Protein AF-A0A2D4G3H4-F1 (afdb_monomer)

Organism: Micrurus corallinus (NCBI:txid54390)

Secondary structure (DSSP, 8-state):
--TTS------PPPSSPPPEEEEEEEEETTEEEEEEEEEE------SEEEEEE--S---TT------EEEEEETTS-B--------------SS-----SGGGS--

Sequence (106 aa):
DLKGGLVQLEFPLASEPAFGTYKVVVQKDSERNIQHPFTVNEYALPKFEVVVKSPPVVTILDNELEVSACGKYTYGKPVPGLVGIRVCRKFSYFRSACYGEESKAI

Foldseek 3Di:
DCVPPDDDDDDDDDPDHDWDKDWDWDDDPPDDIDIDIDTDDDDDPDQKDKDKDWDPDDDLPDPDTDIDIWIAGPVGDTDDDDDDDDDDDDDDPDDPVPDDPSPDDD

pLDDT: mean 84.26, std 13.3, range [48.16, 96.81]

Solvent-accessible surface area (backbone atoms only — not comparable to full-atom values): 7730 Å² total; per-residue (Å²): 132,62,75,87,83,53,86,88,86,87,81,87,74,63,98,80,61,80,71,44,81,47,68,53,73,49,80,49,100,88,55,81,66,49,75,48,77,48,79,44,68,92,82,71,86,70,67,52,50,76,49,76,49,62,71,96,72,85,60,95,84,57,90,73,83,74,70,48,78,46,42,32,28,76,90,69,49,78,56,88,79,88,84,87,87,84,89,84,82,86,79,72,95,60,86,71,86,65,81,59,80,87,60,59,80,131

InterPro domains:
  IPR041555 Macroglobulin domain MG3 [PF17791] (42-92)
  IPR050473 Alpha-2-macroglobulin/Complement system [PTHR11412] (5-94)

Radius of gyration: 23.81 Å; Cα contacts (8 Å, |Δi|>4): 84; chains: 1; bounding box: 53×39×60 Å

Structure (mmCIF, N/CA/C/O backbone):
data_AF-A0A2D4G3H4-F1
#
_entry.id   AF-A0A2D4G3H4-F1
#
loop_
_atom_site.group_PDB
_atom_site.id
_atom_site.type_symbol
_atom_site.label_atom_id
_atom_site.label_alt_id
_atom_site.label_comp_id
_atom_site.label_asym_id
_atom_site.label_entity_id
_atom_site.label_seq_id
_atom_site.pdbx_PDB_ins_code
_atom_site.Cartn_x
_atom_site.Cartn_y
_atom_site.Cartn_z
_atom_site.occupancy
_atom_site.B_iso_or_equiv
_atom_site.auth_seq_id
_atom_site.auth_comp_id
_atom_site.auth_asym_id
_atom_site.auth_a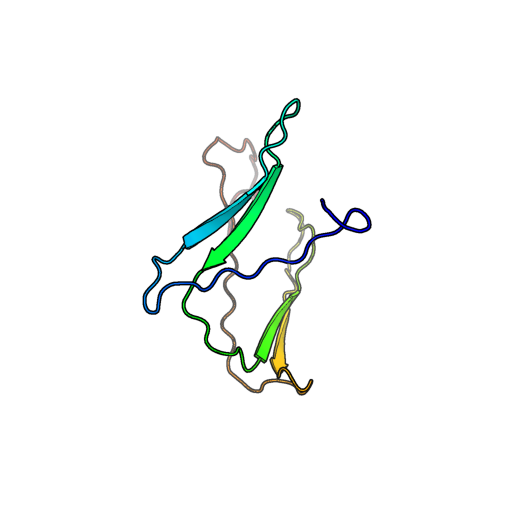tom_id
_atom_site.pdbx_PDB_model_num
ATOM 1 N N . ASP A 1 1 ? -11.755 -0.287 35.995 1.00 54.19 1 ASP A N 1
ATOM 2 C CA . ASP A 1 1 ? -10.777 -1.373 36.177 1.00 54.19 1 ASP A CA 1
ATOM 3 C C . ASP A 1 1 ? -10.578 -2.132 34.875 1.00 54.19 1 ASP A C 1
ATOM 5 O O . ASP A 1 1 ? -11.532 -2.715 34.369 1.00 54.19 1 ASP A O 1
ATOM 9 N N . LEU A 1 2 ? -9.369 -2.087 34.307 1.00 60.59 2 LEU A N 1
ATOM 10 C CA . LEU A 1 2 ? -8.983 -2.892 33.140 1.00 60.59 2 LEU A CA 1
ATOM 11 C C . LEU A 1 2 ? -8.719 -4.321 33.632 1.00 60.59 2 LEU A C 1
ATOM 13 O O . LEU A 1 2 ? -7.598 -4.643 34.027 1.00 60.59 2 LEU A O 1
ATOM 17 N N . LYS A 1 3 ? -9.753 -5.168 33.698 1.00 66.75 3 LYS A N 1
ATOM 18 C CA . LYS A 1 3 ? -9.599 -6.549 34.183 1.00 66.75 3 LYS A CA 1
ATOM 19 C C . LYS A 1 3 ? -8.587 -7.299 33.298 1.00 66.75 3 LYS A C 1
ATOM 21 O O . LYS A 1 3 ? -8.910 -7.666 32.177 1.00 66.75 3 LYS A O 1
ATOM 26 N N . GLY A 1 4 ? -7.366 -7.510 33.801 1.00 81.19 4 GLY A N 1
ATOM 27 C CA . GLY A 1 4 ? -6.297 -8.249 33.112 1.00 81.19 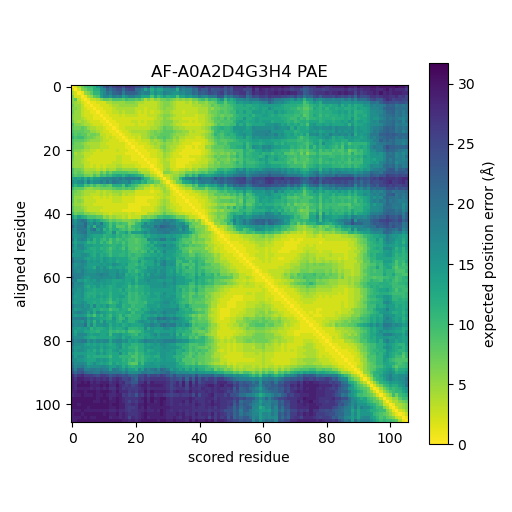4 GLY A CA 1
ATOM 28 C C . GLY A 1 4 ? -5.342 -7.419 32.239 1.00 81.19 4 GLY A C 1
ATOM 29 O O . GLY A 1 4 ? -4.590 -8.005 31.469 1.00 81.19 4 GLY A O 1
ATOM 30 N N . GLY A 1 5 ? -5.350 -6.081 32.333 1.00 86.56 5 GLY A N 1
ATOM 31 C CA . GLY A 1 5 ? -4.416 -5.217 31.583 1.00 86.56 5 GLY A CA 1
ATOM 32 C C . GLY A 1 5 ? -4.753 -5.027 30.096 1.00 86.56 5 GLY A C 1
ATOM 33 O O . GLY A 1 5 ? -4.003 -4.374 29.374 1.00 86.56 5 GLY A O 1
ATOM 34 N N . LEU A 1 6 ? -5.895 -5.553 29.651 1.00 89.62 6 LEU A N 1
ATOM 35 C CA . LEU A 1 6 ? -6.449 -5.391 28.310 1.00 89.62 6 LEU A CA 1
ATOM 36 C C . LEU A 1 6 ? -7.885 -4.867 28.427 1.00 89.62 6 LEU A C 1
ATOM 38 O O . LEU A 1 6 ? -8.626 -5.258 29.328 1.00 89.62 6 LEU A O 1
ATOM 42 N N . VAL A 1 7 ? -8.293 -4.010 27.493 1.00 90.50 7 VAL A N 1
ATOM 43 C CA . VAL A 1 7 ? -9.698 -3.642 27.299 1.00 90.50 7 VAL A CA 1
ATOM 44 C C . VAL A 1 7 ? -10.034 -3.662 25.823 1.00 90.50 7 VAL A C 1
ATOM 46 O O . VAL A 1 7 ? -9.239 -3.235 24.989 1.00 90.50 7 VAL A O 1
ATOM 49 N N . GLN A 1 8 ? -11.229 -4.152 25.521 1.00 91.31 8 GLN A N 1
ATOM 50 C CA . GLN A 1 8 ? -11.821 -4.098 24.198 1.00 91.31 8 GLN A CA 1
ATOM 51 C C . GLN A 1 8 ? -13.015 -3.148 24.256 1.00 91.31 8 GLN A C 1
ATOM 53 O O . GLN A 1 8 ? -13.852 -3.257 25.151 1.00 91.31 8 GLN A O 1
ATOM 58 N N . LEU A 1 9 ? -13.054 -2.194 23.329 1.00 92.38 9 LEU A N 1
ATOM 59 C CA . LEU A 1 9 ? -14.100 -1.184 23.210 1.00 92.38 9 LEU A CA 1
ATOM 60 C C . LEU A 1 9 ? -14.655 -1.208 21.786 1.00 92.38 9 LEU A C 1
ATOM 62 O O . LEU A 1 9 ? -13.945 -1.573 20.849 1.00 92.38 9 LEU A O 1
ATOM 66 N N . GLU A 1 10 ? -15.899 -0.772 21.632 1.00 94.56 10 GLU A N 1
ATOM 67 C CA . GLU A 1 10 ? -16.563 -0.630 20.339 1.00 94.56 10 GLU A CA 1
ATOM 68 C C . GLU A 1 10 ? -16.949 0.833 20.123 1.00 94.56 10 GLU A C 1
ATOM 70 O O . GLU A 1 10 ? -17.411 1.511 21.042 1.00 94.56 10 GLU A O 1
ATOM 75 N N . PHE A 1 11 ? -16.744 1.329 18.904 1.00 93.88 11 PHE A N 1
ATOM 76 C CA . PHE A 1 11 ? -17.111 2.685 18.511 1.00 93.88 11 PHE A CA 1
ATOM 77 C C . PHE A 1 11 ? -17.716 2.656 17.102 1.00 93.88 11 PHE A C 1
ATOM 79 O O . PHE A 1 11 ? -16.974 2.478 16.131 1.00 93.88 11 PHE A O 1
ATOM 86 N N . PRO A 1 12 ? -19.047 2.791 16.961 1.00 94.75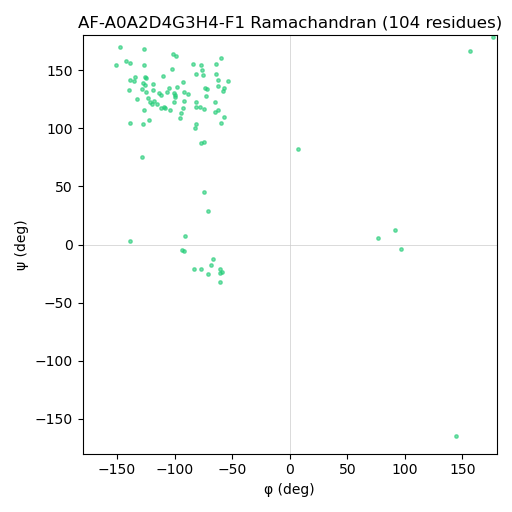 12 PRO A N 1
ATOM 87 C CA . PRO A 1 12 ? -19.679 2.840 15.651 1.00 94.75 12 PRO A CA 1
ATOM 88 C C . PRO A 1 12 ? -19.361 4.172 14.959 1.00 94.75 12 PRO A C 1
ATOM 90 O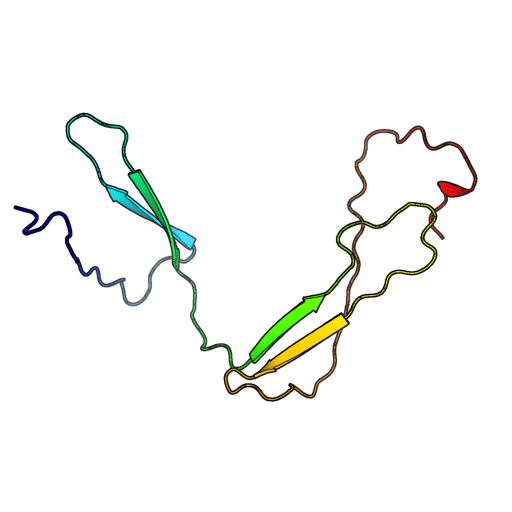 O . PRO A 1 12 ? -19.479 5.242 15.556 1.00 94.75 12 PRO A O 1
ATOM 93 N N . LEU A 1 13 ? -18.981 4.111 13.682 1.00 92.75 13 LEU A N 1
ATOM 94 C CA . LEU A 1 13 ? -18.899 5.302 12.836 1.00 92.75 13 LEU A CA 1
ATOM 95 C C . LEU A 1 13 ? -20.308 5.729 12.399 1.00 92.75 13 LEU A C 1
ATOM 97 O O . LEU A 1 13 ? -21.225 4.909 12.333 1.00 92.75 13 LEU A O 1
ATOM 101 N N . ALA A 1 14 ? -20.477 7.018 12.093 1.00 92.44 14 ALA A N 1
ATOM 102 C CA . ALA A 1 14 ? -21.706 7.522 11.482 1.00 92.44 14 ALA A CA 1
ATOM 103 C C . ALA A 1 14 ? -21.970 6.834 10.128 1.00 92.44 14 ALA A C 1
ATOM 105 O O . ALA A 1 14 ? -21.043 6.312 9.511 1.00 92.44 14 ALA A O 1
ATOM 106 N N . SER A 1 15 ? -23.217 6.874 9.645 1.00 89.81 15 SER A N 1
ATOM 107 C CA . SER A 1 15 ? -23.584 6.334 8.324 1.00 89.81 15 SER A CA 1
ATOM 108 C C . SER A 1 15 ? -22.848 7.027 7.173 1.00 89.81 15 SER A C 1
ATOM 110 O O . SER A 1 15 ? -22.535 6.389 6.175 1.00 89.81 15 SER A O 1
ATOM 112 N N . GLU A 1 16 ? -22.543 8.316 7.338 1.00 89.69 16 GLU A N 1
ATOM 113 C CA . GLU A 1 16 ? -21.793 9.143 6.387 1.00 89.69 16 GLU A CA 1
ATOM 114 C C . GLU A 1 16 ? -20.630 9.837 7.119 1.00 89.69 16 GLU A C 1
ATOM 116 O O . GLU A 1 16 ? -20.720 11.014 7.480 1.00 89.69 16 GLU A O 1
ATOM 121 N N . PRO A 1 17 ? -19.543 9.111 7.439 1.00 90.12 17 PRO A N 1
ATOM 122 C CA . PRO A 1 17 ? -18.395 9.704 8.101 1.00 90.12 17 PRO A CA 1
ATOM 123 C C . PRO A 1 17 ? -17.571 10.519 7.097 1.00 90.12 17 PRO A C 1
ATOM 125 O O . PRO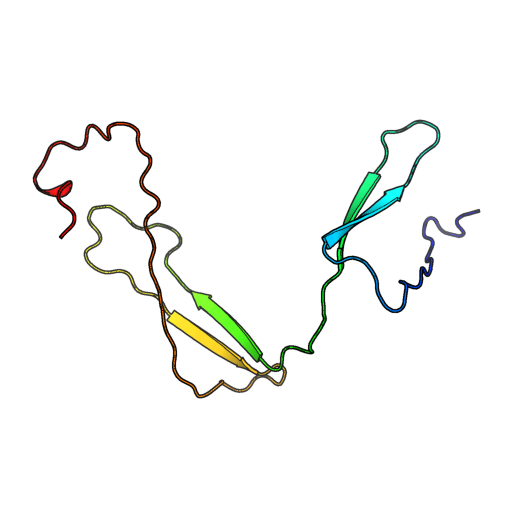 A 1 17 ? -17.484 10.180 5.916 1.00 90.12 17 PRO A O 1
ATOM 128 N N . ALA A 1 18 ? -16.906 11.573 7.570 1.00 93.69 18 ALA A N 1
ATOM 129 C CA . ALA A 1 18 ? -15.925 12.269 6.747 1.00 93.69 18 ALA A CA 1
ATOM 130 C C . ALA A 1 18 ? -14.776 11.314 6.382 1.00 93.69 18 ALA A C 1
ATOM 132 O O . ALA A 1 18 ? -14.275 10.573 7.225 1.00 93.69 18 ALA A O 1
ATOM 133 N N . PHE A 1 19 ? -14.335 11.323 5.128 1.00 93.69 19 PHE A N 1
ATOM 134 C CA . PHE A 1 19 ? -13.184 10.519 4.731 1.00 93.69 19 PHE A CA 1
ATOM 135 C C . PHE A 1 19 ? -11.878 11.141 5.220 1.00 93.69 19 PHE A C 1
ATOM 137 O O . PHE A 1 19 ? -11.721 12.362 5.253 1.00 93.69 19 PHE A O 1
ATOM 144 N N . GLY A 1 20 ? -10.917 10.290 5.566 1.00 94.12 20 GLY A N 1
ATOM 145 C CA . GLY A 1 20 ? -9.586 10.714 5.972 1.00 94.12 20 GLY A CA 1
ATOM 146 C C . GLY A 1 20 ? -8.971 9.843 7.057 1.00 94.12 20 GLY A C 1
ATOM 147 O O . GLY A 1 20 ? -9.410 8.727 7.333 1.00 94.12 20 GLY A O 1
ATOM 148 N N . THR A 1 21 ? -7.915 10.369 7.671 1.00 96.56 21 THR A N 1
ATOM 149 C CA . THR A 1 21 ? -7.177 9.682 8.732 1.00 96.56 21 THR A CA 1
ATOM 150 C C . THR A 1 21 ? -7.730 10.063 10.097 1.00 96.56 21 THR A C 1
ATOM 152 O O . THR A 1 21 ? -7.624 11.209 10.531 1.00 96.56 21 THR A O 1
ATOM 155 N N . TYR A 1 22 ? -8.249 9.068 10.801 1.00 96.19 22 TYR A N 1
ATOM 156 C CA . TYR A 1 22 ? -8.702 9.154 12.181 1.00 96.19 22 TYR A CA 1
ATOM 157 C C . TYR A 1 22 ? -7.620 8.614 13.112 1.00 96.19 22 TYR A C 1
ATOM 159 O O . TYR A 1 22 ? -6.691 7.927 12.683 1.00 96.19 22 TYR A O 1
ATOM 167 N N . LYS A 1 23 ? -7.707 8.939 14.403 1.00 96.00 23 LYS A N 1
ATOM 168 C CA . LYS A 1 23 ? -6.755 8.460 15.409 1.00 96.00 23 LYS A CA 1
ATOM 169 C C . LYS A 1 23 ? -7.475 8.092 16.693 1.00 96.00 23 LYS A C 1
ATOM 171 O O . LYS A 1 23 ? -8.251 8.889 17.212 1.00 96.00 23 LYS A O 1
ATOM 176 N N . VAL A 1 24 ? -7.154 6.924 17.234 1.00 95.56 24 VAL A N 1
ATOM 177 C CA . VAL A 1 24 ? -7.486 6.574 18.616 1.00 95.56 24 VAL A CA 1
ATOM 178 C C . VAL A 1 24 ? -6.425 7.202 19.509 1.00 95.56 24 VAL A C 1
ATOM 180 O O . VAL A 1 24 ? -5.236 6.949 19.313 1.00 95.56 24 VAL A O 1
ATOM 183 N N . VAL A 1 25 ? -6.841 8.038 20.460 1.00 94.06 25 VAL A N 1
ATOM 184 C CA . VAL A 1 25 ? -5.937 8.721 21.393 1.00 94.06 25 VAL A CA 1
ATOM 185 C C . VAL A 1 25 ? -6.219 8.235 22.803 1.00 94.06 25 VAL A C 1
ATOM 187 O O . VAL A 1 25 ? -7.326 8.400 23.306 1.00 94.06 25 VAL A O 1
ATOM 190 N N . VAL A 1 26 ? -5.205 7.663 23.446 1.00 91.94 26 VAL A N 1
ATOM 191 C CA . VAL A 1 26 ? -5.270 7.245 24.846 1.00 91.94 26 VAL A CA 1
ATOM 192 C C . VAL A 1 26 ? -4.502 8.260 25.675 1.00 91.94 26 VAL A C 1
ATOM 194 O O . VAL A 1 26 ? -3.290 8.427 25.502 1.00 91.94 26 VAL A O 1
ATOM 197 N N . GLN A 1 27 ? -5.224 8.953 26.553 1.00 89.62 27 GLN A N 1
ATOM 198 C CA . GLN A 1 27 ? -4.637 9.848 27.542 1.00 89.62 27 GLN A CA 1
ATOM 199 C C . GLN A 1 27 ? -4.308 9.038 28.793 1.00 89.62 27 GLN A C 1
ATOM 201 O O . GLN A 1 27 ? -5.144 8.278 29.278 1.00 89.62 27 GLN A O 1
ATOM 206 N N . LYS A 1 28 ? -3.079 9.176 29.282 1.00 85.69 28 LYS A N 1
ATOM 207 C CA . LYS A 1 28 ? -2.633 8.592 30.547 1.00 85.69 28 LYS A CA 1
ATOM 208 C C . LYS A 1 28 ? -2.414 9.722 31.544 1.00 85.69 28 LYS A C 1
ATOM 210 O O . LYS A 1 28 ? -1.910 10.771 31.158 1.00 85.69 28 LYS A O 1
ATOM 215 N N . ASP A 1 29 ? -2.713 9.479 32.815 1.00 79.81 29 ASP A N 1
ATOM 216 C CA . ASP A 1 29 ? -2.695 10.512 33.862 1.00 79.81 29 ASP A CA 1
ATOM 217 C C . ASP A 1 29 ? -1.321 11.171 34.085 1.00 79.81 29 ASP A C 1
ATOM 219 O O . ASP A 1 29 ? -1.236 12.259 34.649 1.00 79.81 29 ASP A O 1
ATOM 223 N N . SER A 1 30 ? -0.223 10.526 33.680 1.00 71.69 30 SER A N 1
ATOM 224 C CA . SER A 1 30 ? 1.145 10.988 33.986 1.00 71.69 30 SER A CA 1
ATOM 225 C C . SER A 1 30 ? 2.128 10.860 32.818 1.00 71.69 30 SER A C 1
ATOM 227 O O . SER A 1 30 ? 3.312 11.152 32.971 1.00 71.69 30 SER A O 1
ATOM 229 N N . GLU A 1 31 ? 1.664 10.423 31.647 1.00 79.12 31 GLU A N 1
ATOM 230 C CA . GLU A 1 31 ? 2.512 10.134 30.485 1.00 79.12 31 GLU A CA 1
ATOM 231 C C . GLU A 1 31 ? 2.032 10.876 29.235 1.00 79.12 31 GLU A C 1
ATOM 233 O O . GLU A 1 31 ? 0.937 11.431 29.177 1.00 79.12 31 GLU A O 1
ATOM 238 N N . ARG A 1 32 ? 2.869 10.870 28.191 1.00 84.56 32 ARG A N 1
ATOM 239 C CA . ARG A 1 32 ? 2.479 11.382 26.876 1.00 84.56 32 ARG A CA 1
ATOM 240 C C . ARG A 1 32 ? 1.322 10.557 26.311 1.00 84.56 32 ARG A C 1
ATOM 242 O O . ARG A 1 32 ? 1.318 9.331 26.405 1.00 84.56 32 ARG A O 1
ATOM 249 N N . ASN A 1 33 ? 0.394 11.240 25.645 1.00 88.88 33 ASN A N 1
ATOM 250 C CA . ASN A 1 33 ? -0.695 10.597 24.917 1.00 88.88 33 ASN A CA 1
ATOM 251 C C . ASN A 1 33 ? -0.148 9.629 23.863 1.00 88.88 33 ASN A C 1
ATOM 253 O O . ASN A 1 33 ? 0.739 9.985 23.082 1.00 88.88 33 ASN A O 1
ATOM 257 N N . ILE A 1 34 ? -0.734 8.436 23.797 1.00 91.69 34 ILE A N 1
ATOM 258 C CA . ILE A 1 34 ? -0.433 7.440 22.765 1.00 91.69 34 ILE A CA 1
ATOM 259 C C . ILE A 1 34 ? -1.508 7.547 21.685 1.00 91.69 34 ILE A C 1
ATOM 261 O O . ILE A 1 34 ? -2.693 7.673 21.995 1.00 91.69 34 ILE A O 1
ATOM 265 N N . GLN A 1 35 ? -1.099 7.529 20.415 1.00 94.31 35 GLN A N 1
ATOM 266 C CA . GLN A 1 35 ? -2.002 7.670 19.273 1.00 94.31 35 GLN A CA 1
ATOM 267 C C . GLN A 1 35 ? -1.829 6.503 18.305 1.00 94.31 35 GLN A C 1
ATOM 269 O O . GLN A 1 35 ? -0.700 6.140 17.978 1.00 94.31 35 GLN A O 1
ATOM 274 N N . HIS A 1 36 ? -2.939 5.970 17.800 1.00 95.56 36 HIS A N 1
ATOM 275 C CA . HIS A 1 36 ? -2.939 4.963 16.743 1.00 95.56 36 HIS A CA 1
ATOM 276 C C . HIS A 1 36 ? -3.839 5.407 15.580 1.00 95.56 36 HIS A C 1
ATOM 278 O O . HIS A 1 36 ? -5.041 5.596 15.795 1.00 95.56 36 HIS A O 1
ATOM 284 N N . PRO A 1 37 ? -3.290 5.639 14.372 1.00 96.81 37 PRO A N 1
ATOM 285 C CA . PRO A 1 37 ? -4.071 6.095 13.231 1.00 96.81 37 PRO A CA 1
ATOM 286 C C . PRO A 1 37 ? -4.806 4.948 12.526 1.00 96.81 37 PRO A C 1
ATOM 288 O O . PRO A 1 37 ? -4.277 3.848 12.401 1.00 96.81 37 PRO A O 1
ATOM 291 N N . PHE A 1 38 ? -5.987 5.240 11.986 1.00 95.62 38 PHE A N 1
ATOM 292 C CA . PHE A 1 38 ? -6.709 4.393 11.035 1.00 95.62 38 PHE A CA 1
ATOM 293 C C . PHE A 1 38 ? -7.327 5.260 9.932 1.00 95.62 38 PHE A C 1
ATOM 295 O O . PHE A 1 38 ? -7.536 6.456 10.121 1.00 95.62 38 PHE A O 1
ATOM 302 N N . THR A 1 39 ? -7.585 4.684 8.758 1.00 94.38 39 THR A N 1
ATOM 303 C CA . THR A 1 39 ? -8.147 5.427 7.616 1.00 94.38 39 THR A CA 1
ATOM 304 C C . THR A 1 39 ? -9.615 5.072 7.438 1.00 94.38 39 THR A C 1
ATOM 306 O O . THR A 1 39 ? -9.968 3.897 7.472 1.00 94.38 39 THR A O 1
ATOM 309 N N . VAL A 1 40 ? -10.449 6.090 7.234 1.00 92.75 40 VAL A N 1
ATOM 310 C CA . VAL A 1 40 ? -11.857 5.961 6.859 1.00 92.75 40 VAL A CA 1
ATOM 311 C C . VAL A 1 40 ? -11.999 6.421 5.416 1.00 92.75 40 VAL A C 1
ATOM 313 O O . VAL A 1 40 ? -11.700 7.566 5.078 1.00 92.75 40 VAL A O 1
ATOM 316 N N . ASN A 1 41 ? -12.434 5.513 4.559 1.00 86.88 41 ASN A N 1
ATOM 317 C CA . ASN A 1 41 ? -12.709 5.744 3.151 1.00 86.88 41 ASN A CA 1
ATOM 318 C C . ASN A 1 41 ? -13.864 4.840 2.708 1.00 86.88 41 ASN A C 1
ATOM 320 O O . ASN A 1 41 ? -14.288 3.949 3.445 1.00 86.88 41 ASN A O 1
ATOM 324 N N . GLU A 1 42 ? -14.380 5.073 1.504 1.00 81.75 42 GLU A N 1
ATOM 325 C CA . GLU A 1 42 ? -15.334 4.155 0.896 1.00 81.75 42 GLU A CA 1
ATOM 326 C C . GLU A 1 42 ? -14.661 2.795 0.677 1.00 81.75 42 GLU A C 1
ATOM 328 O O . GLU A 1 42 ? -13.680 2.670 -0.064 1.00 81.75 42 GLU A O 1
ATOM 333 N N . TYR A 1 43 ? -15.169 1.775 1.365 1.00 71.50 43 TYR A N 1
ATOM 334 C CA . TYR A 1 43 ? -14.652 0.424 1.249 1.00 71.50 43 TYR A CA 1
ATOM 335 C C . TYR A 1 43 ? -15.477 -0.360 0.233 1.00 71.50 43 TYR A C 1
ATOM 337 O O . TYR A 1 43 ? -16.605 -0.769 0.502 1.00 71.50 43 TYR A O 1
ATOM 345 N N . ALA A 1 44 ? -14.880 -0.629 -0.923 1.00 72.75 44 ALA A N 1
ATOM 346 C CA . ALA A 1 44 ? -15.328 -1.692 -1.808 1.00 72.75 44 ALA A CA 1
ATOM 347 C C . ALA A 1 44 ? -14.424 -2.905 -1.587 1.00 72.75 44 ALA A C 1
ATOM 349 O O . ALA A 1 44 ? -13.203 -2.771 -1.653 1.00 72.75 44 ALA A O 1
ATOM 350 N N . LEU A 1 45 ? -15.010 -4.083 -1.346 1.00 75.88 45 LEU A N 1
ATOM 351 C CA . LEU A 1 45 ? -14.255 -5.321 -1.146 1.00 75.88 45 LEU A CA 1
ATOM 352 C C . LEU A 1 45 ? -13.354 -5.579 -2.371 1.00 75.88 45 LEU A C 1
ATOM 354 O O . LEU A 1 45 ? -13.881 -5.893 -3.449 1.00 75.88 45 LEU A O 1
ATOM 358 N N . PRO A 1 46 ? -12.016 -5.451 -2.248 1.00 75.75 46 PRO A N 1
ATOM 359 C CA . PRO A 1 46 ? -11.128 -5.643 -3.382 1.00 75.75 46 PRO A CA 1
ATOM 360 C C . PRO A 1 46 ? -11.220 -7.099 -3.832 1.00 75.75 46 PRO A C 1
ATOM 362 O O . PRO A 1 46 ? -11.006 -8.021 -3.049 1.00 75.75 46 PRO A O 1
ATOM 365 N N . LYS A 1 47 ? -11.566 -7.331 -5.099 1.00 84.62 47 LYS A N 1
ATOM 366 C CA . LYS A 1 47 ? -11.692 -8.696 -5.644 1.00 84.62 47 LYS A CA 1
ATOM 367 C C . LYS A 1 47 ? -10.330 -9.326 -5.938 1.00 84.62 47 LYS A C 1
ATOM 369 O O . LYS A 1 47 ? -10.219 -10.547 -6.041 1.00 84.62 47 LYS A O 1
ATOM 374 N N . PHE A 1 48 ? -9.309 -8.492 -6.091 1.00 90.50 48 PHE A N 1
ATOM 375 C CA . PHE A 1 48 ? -7.947 -8.893 -6.385 1.00 90.50 48 PHE A CA 1
ATOM 376 C C . PHE A 1 48 ? -6.947 -7.882 -5.819 1.00 90.50 48 PHE A C 1
ATOM 378 O O . PHE A 1 48 ? -7.269 -6.709 -5.639 1.00 90.50 48 PHE A O 1
ATOM 385 N N . GLU A 1 49 ? -5.736 -8.358 -5.559 1.00 91.75 49 GLU A N 1
ATOM 386 C CA . GLU A 1 49 ? -4.557 -7.563 -5.233 1.00 91.75 49 GLU A CA 1
ATOM 387 C C . GLU A 1 49 ? -3.642 -7.454 -6.461 1.00 91.75 49 GLU A C 1
ATOM 389 O O . GLU A 1 49 ? -3.613 -8.350 -7.312 1.00 91.75 49 GLU A O 1
ATOM 394 N N . VAL A 1 50 ? -2.885 -6.359 -6.553 1.00 93.62 50 VAL A N 1
ATOM 395 C CA . VAL A 1 50 ? -1.833 -6.175 -7.560 1.00 93.62 50 VAL A CA 1
ATOM 396 C C . VAL A 1 50 ? -0.499 -6.029 -6.844 1.00 93.62 50 VAL A C 1
ATOM 398 O O . VAL A 1 50 ? -0.324 -5.138 -6.018 1.00 93.62 50 VAL A O 1
ATOM 401 N N . VAL A 1 51 ? 0.448 -6.895 -7.187 1.00 93.12 51 VAL A N 1
ATOM 402 C CA . VAL A 1 51 ? 1.809 -6.896 -6.652 1.00 93.12 51 VAL A CA 1
ATOM 403 C C . VAL A 1 51 ? 2.761 -6.431 -7.744 1.00 93.12 51 VAL A C 1
ATOM 405 O O . VAL A 1 51 ? 2.883 -7.090 -8.775 1.00 93.12 51 VAL A O 1
ATOM 408 N N . VAL A 1 52 ? 3.443 -5.311 -7.513 1.00 94.81 52 VAL A N 1
ATOM 409 C CA . VAL A 1 52 ? 4.494 -4.800 -8.402 1.00 94.81 52 VAL A CA 1
ATOM 410 C C . VAL A 1 52 ? 5.851 -5.178 -7.821 1.00 94.81 52 VAL A C 1
ATOM 412 O O . VAL A 1 52 ? 6.123 -4.906 -6.653 1.00 94.81 52 VAL A O 1
ATOM 415 N N . LYS A 1 53 ? 6.700 -5.813 -8.628 1.00 94.69 53 LYS A N 1
ATOM 416 C CA . LYS A 1 53 ? 8.079 -6.156 -8.280 1.00 94.69 53 LYS A CA 1
ATOM 417 C C . LYS A 1 53 ? 9.030 -5.364 -9.164 1.00 94.69 53 LYS A C 1
ATOM 419 O O . LYS A 1 53 ? 8.898 -5.376 -10.387 1.00 94.69 53 LYS A O 1
ATOM 424 N N . SER A 1 54 ? 10.000 -4.723 -8.529 1.00 93.75 54 SER A N 1
ATOM 425 C CA . SER A 1 54 ? 11.098 -4.011 -9.175 1.00 93.75 54 SER A CA 1
ATOM 426 C C . SER A 1 54 ? 12.385 -4.210 -8.368 1.00 93.75 54 SER A C 1
ATOM 428 O O . SER A 1 54 ? 12.305 -4.485 -7.164 1.00 93.75 54 SER A O 1
ATOM 430 N N . PRO A 1 55 ? 13.564 -4.031 -8.984 1.00 93.50 55 PRO A N 1
ATOM 431 C CA . PRO A 1 55 ? 14.824 -3.956 -8.269 1.00 93.50 55 PRO A CA 1
ATOM 432 C C . PRO A 1 55 ? 14.765 -2.893 -7.164 1.00 93.50 55 PRO A C 1
ATOM 434 O O . PRO A 1 55 ? 14.181 -1.825 -7.371 1.00 93.50 55 PRO A O 1
ATOM 437 N N . PRO A 1 56 ? 15.358 -3.159 -5.987 1.00 91.62 56 PRO A N 1
ATOM 438 C CA . PRO A 1 56 ? 15.389 -2.192 -4.893 1.00 91.62 56 PRO A CA 1
ATOM 439 C C . PRO A 1 56 ? 16.318 -1.005 -5.186 1.00 91.62 56 PRO A C 1
ATOM 441 O O . PRO A 1 56 ? 16.135 0.073 -4.624 1.00 91.62 56 PRO A O 1
ATOM 444 N N . VAL A 1 57 ? 17.317 -1.201 -6.050 1.00 90.25 57 VAL A N 1
ATOM 445 C CA . VAL A 1 57 ? 18.300 -0.197 -6.464 1.00 90.25 57 VAL A CA 1
ATOM 446 C C . VAL A 1 57 ? 18.528 -0.345 -7.964 1.00 90.25 57 VAL A C 1
ATOM 448 O O . VAL A 1 57 ? 18.565 -1.465 -8.468 1.00 90.25 57 VAL A O 1
ATOM 451 N N . VAL A 1 58 ? 18.684 0.788 -8.642 1.00 89.31 58 VAL A N 1
ATOM 452 C CA . VAL A 1 58 ? 19.087 0.888 -10.048 1.00 89.31 58 VAL A CA 1
ATOM 453 C C . VAL A 1 58 ? 20.282 1.833 -10.137 1.00 89.31 58 VAL A C 1
ATOM 455 O O . VAL A 1 58 ? 20.326 2.847 -9.430 1.00 89.31 58 VAL A O 1
ATOM 458 N N . THR A 1 59 ? 21.267 1.495 -10.956 1.00 85.38 59 THR A N 1
ATOM 459 C CA . THR A 1 59 ? 22.484 2.278 -11.168 1.00 85.38 59 THR A CA 1
ATOM 460 C C . THR A 1 59 ? 22.408 3.073 -12.468 1.00 85.38 59 THR A C 1
ATOM 462 O O . THR A 1 59 ? 21.580 2.816 -13.335 1.00 85.38 59 THR A O 1
ATOM 465 N N . ILE A 1 60 ? 23.284 4.067 -12.613 1.00 82.69 60 ILE A N 1
ATOM 466 C CA . ILE A 1 60 ? 23.392 4.852 -13.853 1.00 82.69 60 ILE A CA 1
ATOM 467 C C . ILE A 1 60 ? 23.943 4.043 -15.036 1.00 82.69 60 ILE A C 1
ATOM 469 O O . ILE A 1 60 ? 23.786 4.474 -16.171 1.00 82.69 60 ILE A O 1
ATOM 473 N N . LEU A 1 61 ? 24.590 2.904 -14.768 1.00 88.25 61 LEU A N 1
ATOM 474 C CA . LEU A 1 61 ? 25.151 2.013 -15.785 1.00 88.25 61 LEU A CA 1
ATOM 475 C C . LEU A 1 61 ? 24.155 0.919 -16.202 1.00 88.25 61 LEU A C 1
ATOM 477 O O . LEU A 1 61 ? 24.450 0.136 -17.104 1.00 88.25 61 LEU A O 1
ATOM 481 N N . ASP A 1 62 ? 22.995 0.843 -15.543 1.00 87.25 62 ASP A N 1
ATOM 482 C CA . ASP A 1 62 ? 21.970 -0.140 -15.868 1.00 87.25 62 ASP A CA 1
ATOM 483 C C . ASP A 1 62 ? 21.267 0.280 -17.164 1.00 87.25 62 ASP A C 1
ATOM 485 O O . ASP A 1 62 ? 20.605 1.317 -17.228 1.00 87.25 62 ASP A O 1
ATOM 489 N N . ASN A 1 63 ? 21.389 -0.550 -18.199 1.00 89.50 63 ASN A N 1
ATOM 490 C CA . ASN A 1 63 ? 20.750 -0.305 -19.495 1.00 89.50 63 ASN A CA 1
ATOM 491 C C . ASN A 1 63 ? 19.283 -0.762 -19.533 1.00 89.50 63 ASN A C 1
ATOM 493 O O . ASN A 1 63 ?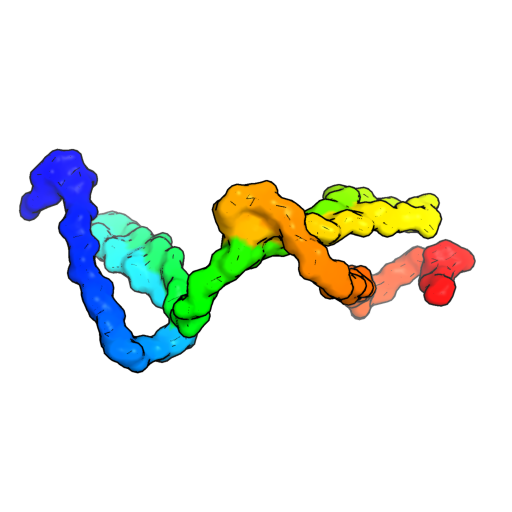 18.512 -0.300 -20.371 1.00 89.50 63 ASN A O 1
ATOM 497 N N . GLU A 1 64 ? 18.895 -1.673 -18.638 1.00 90.00 64 GLU A N 1
ATOM 498 C CA . GLU A 1 64 ? 17.567 -2.284 -18.599 1.00 90.00 64 GLU A CA 1
ATOM 499 C C . GLU A 1 64 ? 17.020 -2.306 -17.168 1.00 90.00 64 GLU A C 1
ATOM 501 O O . GLU A 1 64 ? 17.756 -2.511 -16.203 1.00 90.00 64 GLU A O 1
ATOM 506 N N . LEU A 1 65 ? 15.705 -2.115 -17.038 1.00 90.25 65 LEU A N 1
ATOM 507 C CA . LEU A 1 65 ? 14.984 -2.183 -15.771 1.00 90.25 65 LEU A CA 1
ATOM 508 C C . LEU A 1 65 ? 13.885 -3.241 -15.863 1.00 90.25 65 LEU A C 1
ATOM 510 O O . LEU A 1 65 ? 12.850 -3.023 -16.494 1.00 90.25 65 LEU A O 1
ATOM 514 N N . GLU A 1 66 ? 14.087 -4.372 -15.193 1.00 92.69 66 GLU A N 1
ATOM 515 C CA . GLU A 1 66 ? 13.082 -5.428 -15.129 1.00 92.69 66 GLU A CA 1
ATOM 516 C C . GLU A 1 66 ? 11.985 -5.066 -14.114 1.00 92.69 66 GLU A C 1
ATOM 518 O O . GLU A 1 66 ? 12.240 -4.912 -12.921 1.00 92.69 66 GLU A O 1
ATOM 523 N N . VAL A 1 67 ? 10.740 -4.928 -14.573 1.00 94.38 67 VAL A N 1
ATOM 524 C CA . VAL A 1 67 ? 9.573 -4.678 -13.712 1.00 94.38 67 VAL A CA 1
ATOM 525 C C . VAL A 1 67 ? 8.497 -5.697 -14.039 1.00 94.38 67 VAL A C 1
ATOM 527 O O . VAL A 1 67 ? 8.169 -5.906 -15.204 1.00 94.38 67 VAL A O 1
ATOM 530 N N . SER A 1 68 ? 7.898 -6.296 -13.012 1.00 93.88 68 SER A N 1
ATOM 531 C CA . SER A 1 68 ? 6.752 -7.190 -13.182 1.00 93.88 68 SER A CA 1
ATOM 532 C C . SER A 1 68 ? 5.570 -6.744 -12.333 1.00 93.88 68 SER A C 1
ATOM 534 O O . SER A 1 68 ? 5.723 -6.260 -11.213 1.00 93.88 68 SER A O 1
ATOM 536 N N . ALA A 1 69 ? 4.368 -6.908 -12.879 1.00 94.50 69 ALA A N 1
ATOM 537 C CA . ALA A 1 69 ? 3.115 -6.673 -12.180 1.00 94.50 69 ALA A CA 1
ATOM 538 C C . ALA A 1 69 ? 2.284 -7.959 -12.223 1.00 94.50 69 ALA A C 1
ATOM 540 O O . ALA A 1 69 ? 2.036 -8.515 -13.292 1.00 94.50 69 ALA A O 1
ATOM 541 N N . CYS A 1 70 ? 1.860 -8.438 -11.058 1.00 92.75 70 CYS A N 1
ATOM 542 C CA . CYS A 1 70 ? 1.067 -9.651 -10.913 1.00 92.75 70 CYS A CA 1
ATOM 543 C C . CYS A 1 70 ? -0.269 -9.317 -10.254 1.00 92.75 70 CYS A C 1
ATOM 545 O O . CYS A 1 70 ? -0.294 -8.821 -9.130 1.00 92.75 70 CYS A O 1
ATOM 547 N N . GLY A 1 71 ? -1.375 -9.617 -10.933 1.00 93.88 71 GLY A N 1
ATOM 548 C CA . GLY A 1 71 ? -2.709 -9.577 -10.340 1.00 93.88 71 GLY A CA 1
ATOM 549 C C . GLY A 1 71 ? -3.090 -10.939 -9.762 1.00 93.88 71 GLY A C 1
ATOM 550 O O . GLY A 1 71 ? -2.963 -11.958 -10.446 1.00 93.88 71 GLY A O 1
ATOM 551 N N . LYS A 1 72 ? -3.581 -10.968 -8.521 1.00 94.38 72 LYS A N 1
ATOM 552 C CA . LYS A 1 72 ? -4.034 -12.189 -7.845 1.00 94.38 72 LYS A CA 1
ATOM 553 C C . LYS A 1 72 ? -5.396 -11.959 -7.205 1.00 94.38 72 LYS A C 1
ATOM 555 O O . LYS A 1 72 ? -5.572 -11.029 -6.429 1.00 94.38 72 LYS A O 1
ATOM 560 N N . TYR A 1 73 ? -6.376 -12.798 -7.526 1.00 89.12 73 TYR A N 1
ATOM 561 C CA . TYR A 1 73 ? -7.671 -12.744 -6.855 1.00 89.12 73 TYR A CA 1
ATOM 562 C C . TYR A 1 73 ? -7.531 -13.086 -5.370 1.00 89.12 73 TYR A C 1
ATOM 564 O O . TYR A 1 73 ? -6.639 -13.843 -4.986 1.00 89.12 73 TYR A O 1
ATOM 572 N N . THR A 1 74 ? -8.461 -12.616 -4.540 1.00 88.38 74 THR A N 1
ATOM 573 C CA . THR A 1 74 ? -8.473 -12.922 -3.095 1.00 88.38 74 THR A CA 1
ATOM 574 C C . THR A 1 74 ? -8.549 -14.423 -2.786 1.00 88.38 74 THR A C 1
ATOM 576 O O . THR A 1 74 ? -8.066 -14.864 -1.749 1.00 88.38 74 THR A O 1
ATOM 579 N N . TYR A 1 75 ? -9.071 -15.234 -3.711 1.00 86.56 75 TYR A N 1
ATOM 580 C CA . TYR A 1 75 ? -9.104 -16.702 -3.635 1.00 86.56 75 TYR A CA 1
ATOM 581 C C . TYR A 1 75 ? -7.880 -17.395 -4.277 1.00 86.56 75 TYR A C 1
ATOM 583 O O . TYR A 1 75 ? -7.843 -18.616 -4.420 1.00 86.56 75 TYR A O 1
ATOM 591 N N . GLY A 1 76 ? -6.866 -16.628 -4.688 1.00 87.38 76 GLY A N 1
ATOM 592 C CA . GLY A 1 76 ? -5.529 -17.120 -5.019 1.00 87.38 76 GLY A CA 1
ATOM 593 C C . GLY A 1 76 ? -5.214 -17.388 -6.492 1.00 87.38 76 GLY A C 1
ATOM 594 O O . GLY A 1 76 ? -4.067 -17.716 -6.796 1.00 87.38 76 GLY A O 1
ATOM 595 N N . LYS A 1 77 ? -6.173 -17.247 -7.415 1.00 92.12 77 LYS A N 1
ATOM 596 C CA . LYS A 1 77 ? -5.939 -17.453 -8.859 1.00 92.12 77 LYS A CA 1
ATOM 597 C C . LYS A 1 77 ? -5.363 -16.197 -9.547 1.00 92.12 77 LYS A C 1
ATOM 599 O O . LYS A 1 77 ? -5.602 -15.092 -9.058 1.00 92.12 77 LYS A O 1
ATOM 604 N N . PRO A 1 78 ? -4.640 -16.341 -10.676 1.00 93.62 78 PRO A N 1
ATOM 605 C CA . PRO A 1 78 ? -4.159 -15.205 -11.468 1.00 93.62 78 PRO A CA 1
ATOM 606 C C . PRO A 1 78 ? -5.304 -14.381 -12.064 1.00 93.62 78 PRO A C 1
ATOM 608 O O . PRO A 1 78 ? -6.331 -14.942 -12.446 1.00 93.62 78 PRO A O 1
ATOM 611 N N . VAL A 1 79 ? -5.102 -13.069 -12.186 1.00 95.38 79 VAL A N 1
ATOM 612 C CA . VAL A 1 79 ? -6.047 -12.147 -12.835 1.00 95.38 79 VAL A CA 1
ATOM 613 C C . VAL A 1 79 ? -5.653 -11.958 -14.305 1.00 95.38 79 VAL A C 1
ATOM 615 O O . VAL A 1 79 ? -4.601 -11.369 -14.563 1.00 95.38 79 VAL A O 1
ATOM 618 N N . PRO A 1 80 ? -6.457 -12.420 -15.280 1.00 93.31 80 PRO A N 1
ATOM 619 C CA . PRO A 1 80 ? -6.261 -12.058 -16.679 1.00 93.31 80 PRO A CA 1
ATOM 620 C C . PRO A 1 80 ? -6.710 -10.610 -16.905 1.00 93.31 80 PRO A C 1
ATOM 622 O O . PRO A 1 80 ? -7.776 -10.199 -16.445 1.00 93.31 80 PRO A O 1
ATOM 625 N N . GLY A 1 81 ? -5.913 -9.826 -17.623 1.00 91.19 81 GLY A N 1
ATOM 626 C CA . GLY A 1 81 ? -6.242 -8.433 -17.902 1.00 91.19 81 GLY A CA 1
ATOM 627 C C . GLY A 1 81 ? -5.149 -7.708 -18.671 1.00 91.19 81 GLY A C 1
ATOM 628 O O . GLY A 1 81 ? -4.100 -8.271 -18.978 1.00 91.19 81 GLY A O 1
ATOM 629 N N . LEU A 1 82 ? -5.415 -6.441 -18.975 1.00 93.94 82 LEU A N 1
ATOM 630 C CA . LEU A 1 82 ? -4.441 -5.532 -19.567 1.00 93.94 82 LEU A CA 1
ATOM 631 C C . LEU A 1 82 ? -3.736 -4.757 -18.457 1.00 93.94 82 LEU A C 1
ATOM 633 O O . LEU A 1 82 ? -4.373 -4.321 -17.497 1.00 93.94 82 LEU A O 1
ATOM 637 N N . VAL A 1 83 ? -2.427 -4.568 -18.603 1.00 92.25 83 VAL A N 1
ATOM 638 C CA . VAL A 1 83 ? -1.607 -3.826 -17.645 1.00 92.25 83 VAL A CA 1
ATOM 639 C C . VAL A 1 83 ? -0.979 -2.611 -18.320 1.00 92.25 83 VAL A C 1
ATOM 641 O O . VAL A 1 83 ? -0.419 -2.713 -19.408 1.00 92.25 83 VAL A O 1
ATOM 644 N N . GLY A 1 84 ? -1.075 -1.455 -17.663 1.00 93.12 84 GLY A N 1
ATOM 645 C CA . GLY A 1 84 ? -0.333 -0.248 -18.015 1.00 93.12 84 GLY A CA 1
ATOM 646 C C . GLY A 1 84 ? 0.682 0.054 -16.920 1.00 93.12 84 GLY A C 1
ATOM 647 O O . GLY A 1 84 ? 0.295 0.297 -15.779 1.00 93.12 84 GLY A O 1
ATOM 648 N N . ILE A 1 85 ? 1.972 0.026 -17.251 1.00 92.19 85 ILE A N 1
ATOM 649 C CA . ILE A 1 85 ? 3.058 0.329 -16.311 1.00 92.19 85 ILE A CA 1
ATOM 650 C C . ILE A 1 85 ? 3.636 1.696 -16.669 1.00 92.19 85 ILE A C 1
ATOM 652 O O . ILE A 1 85 ? 3.946 1.962 -17.828 1.00 92.19 85 ILE A O 1
ATOM 656 N N . ARG A 1 86 ? 3.794 2.568 -15.667 1.00 92.06 86 ARG A N 1
ATOM 657 C CA . ARG A 1 86 ? 4.446 3.873 -15.812 1.00 92.06 86 ARG A CA 1
ATOM 658 C C . ARG A 1 86 ? 5.636 3.953 -14.866 1.00 92.06 86 ARG A C 1
ATOM 660 O O . ARG A 1 86 ? 5.466 3.836 -13.656 1.00 92.06 86 ARG A O 1
ATOM 667 N N . VAL A 1 87 ? 6.819 4.204 -15.419 1.00 89.19 87 VAL A N 1
ATOM 668 C CA . VAL A 1 87 ? 8.050 4.430 -14.652 1.00 89.19 87 VAL A CA 1
ATOM 669 C C . VAL A 1 87 ? 8.313 5.933 -14.583 1.00 89.19 87 VAL A C 1
ATOM 671 O O . VAL A 1 87 ? 8.254 6.628 -15.596 1.00 89.19 87 VAL A O 1
ATOM 674 N N . CYS A 1 88 ? 8.573 6.450 -13.383 1.00 86.56 88 CYS A N 1
ATOM 675 C CA . CYS A 1 88 ? 8.778 7.876 -13.137 1.00 86.56 88 CYS A CA 1
ATOM 676 C C . CYS A 1 88 ? 10.121 8.104 -12.434 1.00 86.56 88 CYS A C 1
ATOM 678 O O . CYS A 1 88 ? 10.384 7.497 -11.398 1.00 86.56 88 CYS A O 1
ATOM 680 N N . ARG A 1 89 ? 10.933 9.041 -12.938 1.00 83.31 89 ARG A N 1
ATOM 681 C CA . ARG A 1 89 ? 12.149 9.519 -12.261 1.00 83.31 89 ARG A CA 1
ATOM 682 C C . ARG A 1 89 ? 11.865 10.855 -11.580 1.00 83.31 89 ARG A C 1
ATOM 684 O O . ARG A 1 89 ? 11.476 11.818 -12.236 1.00 83.31 89 ARG A O 1
ATOM 691 N N . LYS A 1 90 ? 12.073 10.938 -10.263 1.00 81.31 90 LYS A N 1
ATOM 692 C CA . LYS A 1 90 ? 11.978 12.206 -9.526 1.00 81.31 90 LYS A CA 1
ATOM 693 C C . LYS A 1 90 ? 13.297 12.967 -9.666 1.00 81.31 90 LYS A C 1
ATOM 695 O O . LYS A 1 90 ? 14.265 12.660 -8.978 1.00 81.31 90 LYS A O 1
ATOM 700 N N . PHE A 1 91 ? 13.344 13.947 -10.563 1.00 72.94 91 PHE A N 1
ATOM 701 C CA . PHE A 1 91 ? 14.501 14.833 -10.688 1.00 72.94 91 PHE A CA 1
ATOM 702 C C . PHE A 1 91 ? 14.550 15.802 -9.498 1.00 72.94 91 PHE A C 1
ATOM 704 O O . PHE A 1 91 ? 13.565 16.476 -9.195 1.00 72.94 91 PHE A O 1
ATOM 711 N N . SER A 1 92 ? 15.691 15.872 -8.810 1.00 68.88 92 SER A N 1
ATOM 712 C CA . SER A 1 92 ? 15.964 16.951 -7.858 1.00 68.88 92 SER A CA 1
ATOM 713 C C . SER A 1 92 ? 16.439 18.168 -8.650 1.00 68.88 92 SER A C 1
ATOM 715 O O . SER A 1 92 ? 17.465 18.100 -9.323 1.00 68.88 92 SER A O 1
ATOM 717 N N . TYR A 1 93 ? 15.702 19.277 -8.590 1.00 62.97 93 TYR A N 1
ATOM 718 C CA . TYR A 1 93 ? 16.041 20.550 -9.245 1.00 62.97 93 TYR A CA 1
ATOM 719 C C . TYR A 1 93 ? 17.185 21.305 -8.540 1.00 62.97 93 TYR A C 1
ATOM 721 O O . TYR A 1 93 ? 17.134 22.516 -8.351 1.00 62.97 93 TYR A O 1
ATOM 729 N N . PHE A 1 94 ? 18.255 20.608 -8.174 1.00 55.62 94 PHE A N 1
ATOM 730 C CA . PHE A 1 94 ? 19.506 21.238 -7.775 1.00 55.62 94 PHE A CA 1
ATOM 731 C C . PHE A 1 94 ? 20.620 20.624 -8.601 1.00 55.62 94 PHE 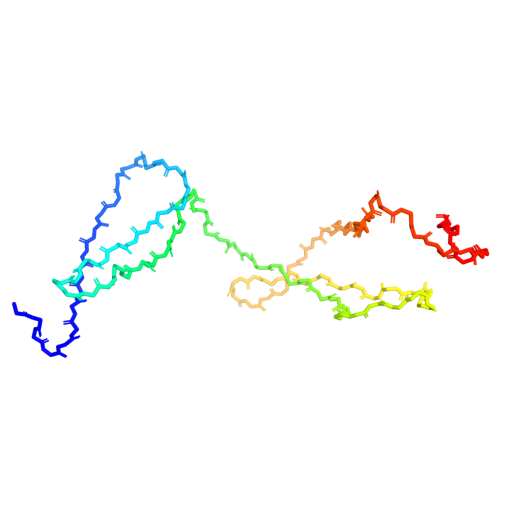A C 1
ATOM 733 O O . PHE A 1 94 ? 20.998 19.486 -8.350 1.00 55.62 94 PHE A O 1
ATOM 740 N N . ARG A 1 95 ? 21.075 21.387 -9.611 1.00 56.09 95 ARG A N 1
ATOM 741 C CA . ARG A 1 95 ? 22.328 21.226 -10.374 1.00 56.09 95 ARG A CA 1
ATOM 742 C C . ARG A 1 95 ? 23.080 19.938 -10.021 1.00 56.09 95 ARG A C 1
ATOM 744 O O . ARG A 1 95 ? 24.017 19.962 -9.226 1.00 56.09 95 ARG A O 1
ATOM 751 N N . SER A 1 96 ? 22.687 18.815 -10.615 1.00 57.66 96 SER A N 1
ATOM 752 C CA . SER A 1 96 ? 23.562 17.652 -10.619 1.00 57.66 96 SER A CA 1
ATOM 753 C C . SER A 1 96 ? 24.786 18.037 -11.445 1.00 57.66 96 SER A C 1
ATOM 755 O O . SER A 1 96 ? 24.659 18.265 -12.646 1.00 57.66 96 SER A O 1
ATOM 757 N N . ALA A 1 97 ? 25.961 18.122 -10.820 1.00 58.66 97 ALA A N 1
ATOM 758 C CA . ALA A 1 97 ? 27.248 18.334 -11.494 1.00 58.66 97 ALA A CA 1
ATOM 759 C C . ALA A 1 97 ? 27.702 17.092 -12.294 1.00 58.66 97 ALA A C 1
ATOM 761 O O . ALA A 1 97 ? 28.894 16.841 -12.451 1.00 58.66 97 ALA A O 1
ATOM 762 N N . CYS A 1 98 ? 26.750 16.290 -12.776 1.00 59.12 98 CYS A N 1
ATOM 763 C CA . CYS A 1 98 ? 26.992 15.178 -13.678 1.00 59.12 98 CYS A CA 1
ATOM 764 C C . CYS A 1 98 ? 27.296 15.769 -15.060 1.00 59.12 98 CYS A C 1
ATOM 766 O O . CYS A 1 98 ? 26.395 16.017 -15.862 1.00 59.12 98 CYS A O 1
ATOM 768 N N . TYR A 1 99 ? 28.570 16.065 -15.304 1.00 57.22 99 TYR A N 1
ATOM 769 C CA . TYR A 1 99 ? 29.079 16.475 -16.607 1.00 57.22 99 TYR A CA 1
ATOM 770 C C . TYR A 1 99 ? 29.550 15.233 -17.372 1.00 57.22 99 TYR A C 1
ATOM 772 O O . TYR A 1 99 ? 30.393 14.494 -16.875 1.00 57.22 99 TYR A O 1
ATOM 780 N N . GLY A 1 100 ? 29.000 15.011 -18.566 1.00 58.34 100 GLY A N 1
ATOM 781 C CA . GLY A 1 100 ? 29.332 13.884 -19.444 1.00 58.34 100 GLY A CA 1
ATOM 782 C C . GLY A 1 100 ? 28.187 13.572 -20.409 1.00 58.34 100 GLY A C 1
ATOM 783 O O . GLY A 1 100 ? 27.076 14.063 -20.224 1.00 58.34 100 GLY A O 1
ATOM 784 N N . GLU A 1 101 ? 28.424 12.765 -21.446 1.00 59.75 101 GLU A N 1
ATOM 785 C CA . GLU A 1 101 ? 27.337 12.292 -22.325 1.00 59.75 101 GLU A CA 1
ATOM 786 C C . GLU A 1 101 ? 26.287 11.467 -21.559 1.00 59.75 101 GLU A C 1
ATOM 788 O O . GLU 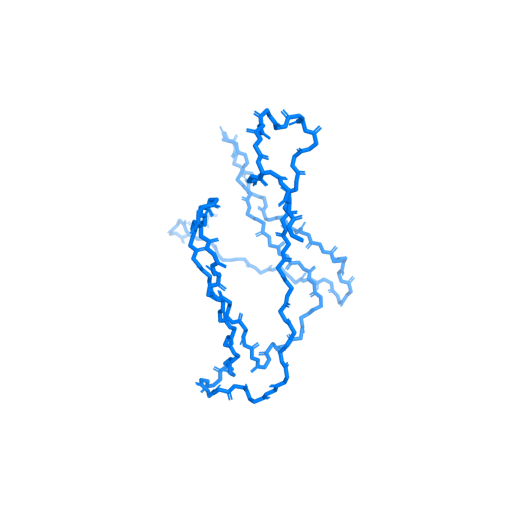A 1 101 ? 25.113 11.489 -21.914 1.00 59.75 101 GLU A O 1
ATOM 793 N N . GLU A 1 102 ? 26.684 10.863 -20.436 1.00 57.16 102 GLU A N 1
ATOM 794 C CA .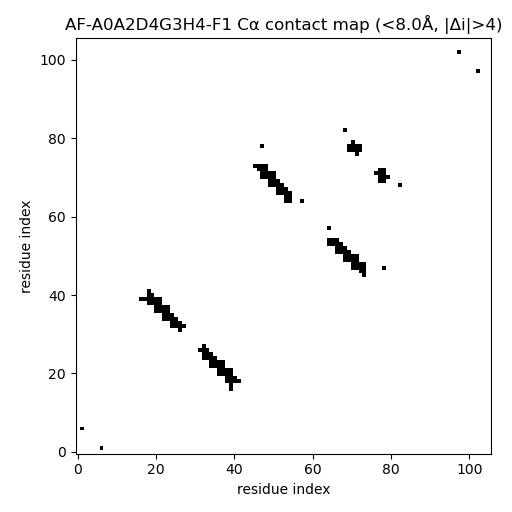 GLU A 1 102 ? 25.860 10.060 -19.521 1.00 57.16 102 GLU A CA 1
ATOM 795 C C . GLU A 1 102 ? 24.765 10.852 -18.776 1.00 57.16 102 GLU A C 1
ATOM 797 O O . GLU A 1 102 ? 23.879 10.261 -18.159 1.00 57.16 102 GLU A O 1
ATOM 802 N N . SER A 1 103 ? 24.794 12.192 -18.805 1.00 53.69 103 SER A N 1
ATOM 803 C CA . SER A 1 103 ? 23.735 13.028 -18.219 1.00 53.69 103 SER A CA 1
ATOM 804 C C . SER A 1 103 ? 22.650 13.448 -19.212 1.00 53.69 103 SER A C 1
ATOM 806 O O . SER A 1 103 ? 21.639 14.029 -18.804 1.00 53.69 103 SER A O 1
ATOM 808 N N . LYS A 1 104 ? 22.803 13.109 -20.497 1.00 52.84 104 LYS A N 1
ATOM 809 C CA . LYS A 1 104 ? 21.731 13.234 -21.485 1.00 52.84 104 LYS A CA 1
ATOM 810 C C . LYS A 1 104 ? 20.817 12.018 -21.351 1.00 52.84 104 LYS A C 1
ATOM 812 O O . LYS A 1 104 ? 21.165 10.922 -21.773 1.00 52.84 104 LYS A O 1
ATOM 817 N N . ALA A 1 105 ? 19.654 12.208 -20.730 1.00 52.31 105 ALA A N 1
ATOM 818 C CA . ALA A 1 105 ? 18.572 11.237 -20.861 1.00 52.31 105 ALA A CA 1
ATOM 819 C C . ALA A 1 105 ? 18.229 11.090 -22.357 1.00 52.31 105 ALA A C 1
ATOM 821 O O . ALA A 1 105 ? 18.129 12.110 -23.042 1.00 52.31 105 ALA A O 1
ATOM 822 N N . ILE A 1 106 ? 18.117 9.846 -22.836 1.00 48.16 106 ILE A N 1
ATOM 823 C CA . ILE A 1 106 ? 17.673 9.506 -24.200 1.00 48.16 106 ILE A CA 1
ATOM 824 C C . ILE A 1 106 ? 16.245 10.015 -24.413 1.00 48.16 106 ILE A C 1
ATOM 826 O O . ILE A 1 106 ? 15.419 9.830 -23.487 1.00 48.16 106 ILE A O 1
#

Mean predicted aligned error: 11.93 Å

Nearest PDB structures (foldseek):
  3hs0-assembly2_A  TM=8.119E-01  e=4.932E-02  Naja kaouthia
  2qki-assembly1_A  TM=8.547E-01  e=7.256E-01  Homo sapiens
  8k7r-assembly1_F  TM=3.790E-01  e=8.769E+00  Homo sapiens